Protein AF-A0A0D8Y8Y2-F1 (afdb_monomer_lite)

Radius of gyration: 16.3 Å; chains: 1; bounding box: 39×32×40 Å

Sequence (97 aa):
MKYVVMFGTPALFAYLDGMRPPPPPICISRVSNYSLMWRHFDAGLYQFLKNQVYVPLMKLSLPPSLIIVRNLGTLAAVFGVVLAWHGFKTRYICWVS

Structure (mmCIF, N/CA/C/O backbone):
data_AF-A0A0D8Y8Y2-F1
#
_entry.id   AF-A0A0D8Y8Y2-F1
#
loop_
_atom_site.group_PDB
_atom_site.id
_atom_site.type_symbol
_atom_site.label_atom_id
_atom_site.label_alt_id
_atom_site.label_comp_id
_atom_site.label_asym_id
_atom_site.label_entity_id
_atom_site.label_seq_id
_atom_site.pdbx_PDB_ins_code
_atom_site.Cartn_x
_atom_site.Cartn_y
_atom_site.Cartn_z
_atom_site.occupancy
_atom_site.B_iso_or_equiv
_atom_site.auth_seq_id
_atom_site.auth_comp_id
_atom_site.auth_asym_id
_atom_site.auth_atom_id
_atom_site.pdbx_PDB_model_num
ATOM 1 N N . MET A 1 1 ? 17.334 6.342 -12.655 1.00 57.59 1 MET A N 1
ATOM 2 C CA . MET A 1 1 ? 17.980 5.118 -13.183 1.00 57.59 1 MET A CA 1
ATOM 3 C C . MET A 1 1 ? 17.679 3.884 -12.333 1.00 57.59 1 MET A C 1
ATOM 5 O O . MET A 1 1 ? 17.028 2.987 -12.840 1.00 57.59 1 MET A O 1
ATOM 9 N N . LYS A 1 2 ? 18.066 3.842 -11.044 1.00 67.19 2 LYS A N 1
ATOM 10 C CA . LYS A 1 2 ? 17.912 2.656 -10.169 1.00 67.19 2 LYS A CA 1
ATOM 11 C C . LYS A 1 2 ? 16.519 1.997 -10.199 1.00 67.19 2 LYS A C 1
ATOM 13 O O . LYS A 1 2 ? 16.426 0.801 -10.439 1.00 67.19 2 LYS A O 1
ATOM 18 N N . TYR A 1 3 ? 15.448 2.773 -10.020 1.00 66.44 3 TYR A N 1
ATOM 19 C CA . TYR A 1 3 ? 14.076 2.245 -10.000 1.00 66.44 3 TYR A CA 1
ATOM 20 C C . TYR A 1 3 ? 13.582 1.759 -11.368 1.00 66.44 3 TYR A C 1
ATOM 22 O O . TYR A 1 3 ? 12.849 0.784 -11.437 1.00 66.44 3 TYR A O 1
ATOM 30 N N . VAL A 1 4 ? 14.035 2.374 -12.464 1.00 69.19 4 VAL A N 1
ATOM 31 C CA . VAL A 1 4 ? 13.680 1.927 -13.823 1.00 69.19 4 VAL A CA 1
ATOM 32 C C . VAL A 1 4 ? 14.253 0.539 -14.095 1.00 69.19 4 VAL A C 1
ATOM 34 O O . VAL A 1 4 ? 13.567 -0.298 -14.661 1.00 69.19 4 VAL A O 1
ATOM 37 N N . VAL A 1 5 ? 15.477 0.267 -13.637 1.00 72.31 5 VAL A N 1
ATOM 38 C CA . VAL A 1 5 ? 16.092 -1.061 -13.774 1.00 72.31 5 VAL A CA 1
ATOM 39 C C . VAL A 1 5 ? 15.413 -2.070 -12.847 1.00 72.31 5 VAL A C 1
ATOM 41 O O . VAL A 1 5 ? 15.030 -3.139 -13.304 1.00 72.31 5 VAL A O 1
ATOM 44 N N . MET A 1 6 ? 15.205 -1.718 -11.573 1.00 74.50 6 MET A N 1
ATOM 45 C CA . MET A 1 6 ? 14.597 -2.618 -10.581 1.00 74.50 6 MET A CA 1
ATOM 46 C C . MET A 1 6 ? 13.157 -3.025 -10.917 1.00 74.50 6 MET A C 1
ATOM 48 O O . MET A 1 6 ? 12.794 -4.168 -10.670 1.00 74.50 6 MET A O 1
ATOM 52 N N . PHE A 1 7 ? 12.346 -2.123 -11.479 1.00 72.56 7 PHE A N 1
ATOM 53 C CA . PHE A 1 7 ? 10.978 -2.446 -11.904 1.00 72.56 7 PHE A CA 1
ATOM 54 C C . PHE A 1 7 ? 10.899 -2.910 -13.364 1.00 72.56 7 PHE A C 1
ATOM 56 O O . PHE A 1 7 ? 9.983 -3.643 -13.723 1.00 72.56 7 PHE A O 1
ATOM 63 N N . GLY A 1 8 ? 11.855 -2.515 -14.207 1.00 75.44 8 GLY A N 1
ATOM 64 C CA . GLY A 1 8 ? 11.880 -2.859 -15.626 1.00 75.44 8 GLY A CA 1
ATOM 65 C C . GLY A 1 8 ? 12.320 -4.295 -15.900 1.00 75.44 8 GLY A C 1
ATOM 66 O O . GLY A 1 8 ? 11.725 -4.945 -16.756 1.00 75.44 8 GLY A O 1
ATOM 67 N N . THR A 1 9 ? 13.311 -4.825 -15.169 1.00 79.31 9 THR A N 1
ATOM 68 C CA . THR A 1 9 ? 13.764 -6.208 -15.393 1.00 79.31 9 THR A CA 1
ATOM 69 C C . THR A 1 9 ? 12.690 -7.248 -15.059 1.00 79.31 9 THR A C 1
ATOM 71 O O . THR A 1 9 ? 12.438 -8.089 -15.920 1.00 79.31 9 THR A O 1
ATOM 74 N N . PRO A 1 10 ? 11.963 -7.195 -13.921 1.00 79.00 10 PRO A N 1
ATOM 75 C CA . PRO A 1 10 ? 10.890 -8.151 -13.650 1.00 79.00 10 PRO A CA 1
ATOM 76 C C . PRO A 1 10 ? 9.694 -7.954 -14.588 1.00 79.00 10 PRO A C 1
ATOM 78 O O . PRO A 1 10 ? 9.052 -8.927 -14.967 1.00 79.00 10 PRO A O 1
ATOM 81 N N . ALA A 1 11 ? 9.408 -6.712 -15.001 1.00 79.00 11 ALA A N 1
ATOM 82 C CA . ALA A 1 11 ? 8.349 -6.429 -15.967 1.00 79.00 11 ALA A CA 1
ATOM 83 C C . ALA A 1 11 ? 8.636 -7.048 -17.344 1.00 79.00 11 ALA A C 1
ATOM 85 O O . ALA A 1 11 ? 7.713 -7.550 -17.982 1.00 79.00 11 ALA A O 1
ATOM 86 N N . LEU A 1 12 ? 9.902 -7.059 -17.781 1.00 81.75 12 LEU A N 1
ATOM 87 C CA . LEU A 1 12 ? 10.316 -7.733 -19.012 1.00 81.75 12 LEU A CA 1
ATOM 88 C C . LEU A 1 12 ? 10.094 -9.247 -18.922 1.00 81.75 12 LEU A C 1
ATOM 90 O O . LEU A 1 12 ? 9.503 -9.817 -19.832 1.00 81.75 12 LEU A O 1
ATOM 94 N N . PHE A 1 13 ? 10.509 -9.886 -17.823 1.00 84.75 13 PHE A N 1
ATOM 95 C CA . PHE A 1 13 ? 10.265 -11.319 -17.615 1.00 84.75 13 PHE A CA 1
ATOM 96 C C . PHE A 1 13 ? 8.770 -11.646 -17.565 1.00 84.75 13 PHE A C 1
ATOM 98 O O . PHE A 1 13 ? 8.326 -12.546 -18.266 1.00 84.75 13 PHE A O 1
ATOM 105 N N . ALA A 1 14 ? 7.974 -10.858 -16.837 1.00 82.62 14 ALA A N 1
ATOM 106 C CA . ALA A 1 14 ? 6.523 -11.028 -16.799 1.00 82.62 14 ALA A CA 1
ATOM 107 C C . ALA A 1 14 ? 5.892 -10.914 -18.197 1.00 82.62 14 ALA A C 1
ATOM 109 O O . ALA A 1 14 ? 4.984 -11.673 -18.522 1.00 82.62 14 ALA A O 1
ATOM 110 N N . TYR A 1 15 ? 6.388 -9.999 -19.036 1.00 84.69 15 TYR A N 1
ATOM 111 C CA . TYR A 1 15 ? 5.929 -9.870 -20.417 1.00 84.69 15 TYR A CA 1
ATOM 112 C C . TYR A 1 15 ? 6.301 -11.089 -21.273 1.00 84.69 15 TYR A C 1
ATOM 114 O O . TYR A 1 15 ? 5.479 -11.548 -22.065 1.00 84.69 15 TYR A O 1
ATOM 122 N N . LEU A 1 16 ? 7.510 -11.635 -21.095 1.00 88.44 16 LEU A N 1
ATOM 123 C CA . LEU A 1 16 ? 7.940 -12.871 -21.759 1.00 88.44 16 LEU A CA 1
ATOM 124 C C . LEU A 1 16 ? 7.089 -14.080 -21.337 1.00 88.44 16 LEU A C 1
ATOM 126 O O . LEU A 1 16 ? 6.759 -14.904 -22.184 1.00 88.44 16 LEU A O 1
ATOM 130 N N . ASP A 1 17 ? 6.656 -14.128 -20.077 1.00 89.38 17 ASP A N 1
ATOM 131 C CA . ASP A 1 17 ? 5.737 -15.146 -19.546 1.00 89.38 17 ASP A CA 1
ATOM 132 C C . ASP A 1 17 ? 4.261 -14.908 -19.943 1.00 89.38 17 ASP A C 1
ATOM 134 O O . ASP A 1 17 ? 3.359 -15.609 -19.480 1.00 89.38 17 ASP A O 1
ATOM 138 N N . GLY A 1 18 ? 3.974 -13.908 -20.787 1.00 87.62 18 GLY A N 1
ATOM 139 C CA . GLY A 1 18 ? 2.621 -1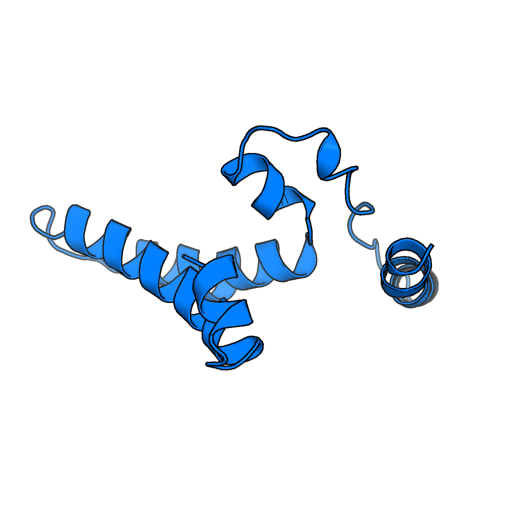3.583 -21.253 1.00 87.62 18 GLY A CA 1
ATOM 140 C C . GLY A 1 18 ? 1.742 -12.859 -20.224 1.00 87.62 18 GLY A C 1
ATOM 141 O O . GLY A 1 18 ? 0.540 -12.684 -20.445 1.00 87.62 18 GLY A O 1
ATOM 142 N N . MET A 1 19 ? 2.312 -12.412 -19.105 1.00 86.31 19 MET A N 1
ATOM 143 C CA . MET A 1 19 ? 1.618 -11.617 -18.093 1.00 86.31 19 MET A CA 1
ATOM 144 C C . MET A 1 19 ? 1.659 -10.121 -18.438 1.00 86.31 19 MET A C 1
ATOM 146 O O . MET A 1 19 ? 2.551 -9.630 -19.127 1.00 86.31 19 MET A O 1
ATOM 150 N N . ARG A 1 20 ? 0.686 -9.354 -17.928 1.00 80.62 20 ARG A N 1
ATOM 151 C CA . ARG A 1 20 ? 0.671 -7.887 -18.057 1.00 80.62 20 ARG A CA 1
ATOM 152 C C . ARG A 1 20 ? 1.197 -7.244 -16.771 1.00 80.62 20 ARG A C 1
ATOM 154 O O . ARG A 1 20 ? 0.454 -7.220 -15.786 1.00 80.62 20 ARG A O 1
ATOM 161 N N . PRO A 1 21 ? 2.441 -6.728 -16.750 1.00 77.62 21 PRO A N 1
ATOM 162 C CA . PRO A 1 21 ? 2.980 -6.080 -15.563 1.00 77.62 21 PRO A CA 1
ATOM 163 C C . PRO A 1 21 ? 2.237 -4.766 -15.253 1.00 77.62 21 PRO A C 1
ATOM 165 O O . PRO A 1 21 ? 1.709 -4.119 -16.164 1.00 77.62 21 PRO A O 1
ATOM 168 N N . PRO A 1 22 ? 2.185 -4.351 -13.974 1.00 76.31 22 PRO A N 1
ATOM 169 C CA . PRO A 1 22 ? 1.607 -3.071 -13.584 1.00 76.31 22 PRO A CA 1
ATOM 170 C C . PRO A 1 22 ? 2.393 -1.889 -14.185 1.00 76.31 22 PRO A C 1
ATOM 172 O O . PRO A 1 22 ? 3.577 -2.030 -14.500 1.00 76.31 22 PRO A O 1
ATOM 175 N N . PRO A 1 23 ? 1.753 -0.713 -14.343 1.00 74.19 23 PRO A N 1
ATOM 176 C CA . PRO A 1 23 ? 2.403 0.467 -14.903 1.00 74.19 23 PRO A CA 1
ATOM 177 C C . PRO A 1 23 ? 3.602 0.915 -14.049 1.00 74.19 23 PRO A C 1
ATOM 179 O O . PRO A 1 23 ? 3.601 0.712 -12.830 1.00 74.19 23 PRO A O 1
ATOM 182 N N . PRO A 1 24 ? 4.615 1.552 -14.666 1.00 70.25 24 PRO A N 1
ATOM 183 C CA . PRO A 1 24 ? 5.798 2.014 -13.954 1.00 70.25 24 PRO A CA 1
ATOM 184 C C . PRO A 1 24 ? 5.450 3.097 -12.919 1.00 70.25 24 PRO A C 1
ATOM 186 O O 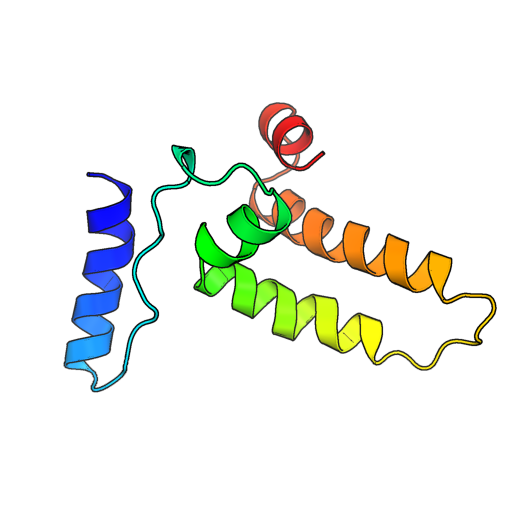. PRO A 1 24 ? 4.458 3.818 -13.083 1.00 70.25 24 PRO A O 1
ATOM 189 N N . PRO A 1 25 ? 6.275 3.250 -11.867 1.00 71.38 25 PRO A N 1
ATOM 190 C CA . PRO A 1 25 ? 6.038 4.245 -10.831 1.00 71.38 25 PRO A CA 1
ATOM 191 C C . PRO A 1 25 ? 6.057 5.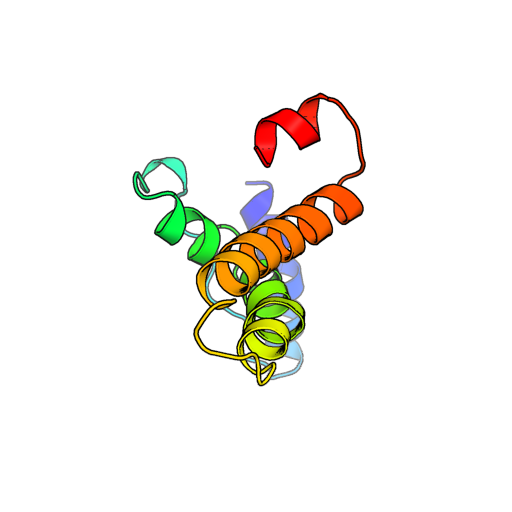661 -11.415 1.00 71.38 25 PRO A C 1
ATOM 193 O O . PRO A 1 25 ? 6.895 6.003 -12.256 1.00 71.38 25 PRO A O 1
ATOM 196 N N . ILE A 1 26 ? 5.133 6.502 -10.949 1.00 77.62 26 ILE A N 1
ATOM 197 C CA . ILE A 1 26 ? 5.080 7.913 -11.349 1.00 77.62 26 ILE A CA 1
ATOM 198 C C . ILE A 1 26 ? 6.195 8.710 -10.667 1.00 77.62 26 ILE A C 1
ATOM 200 O O . ILE A 1 26 ? 6.772 8.294 -9.663 1.00 77.62 26 ILE A O 1
ATOM 204 N N . CYS A 1 27 ? 6.479 9.907 -11.180 1.00 81.50 27 CYS A N 1
ATOM 205 C CA . CYS A 1 27 ? 7.428 10.807 -10.536 1.00 81.50 27 CYS A CA 1
ATOM 206 C C . CYS A 1 27 ? 6.878 11.307 -9.186 1.00 81.50 27 CYS A C 1
ATOM 208 O O . CYS A 1 27 ? 6.029 12.199 -9.140 1.00 81.50 27 CYS A O 1
ATOM 210 N N . ILE A 1 28 ? 7.379 10.727 -8.092 1.00 80.19 28 ILE A N 1
ATOM 211 C CA . ILE A 1 28 ? 6.936 10.985 -6.712 1.00 80.19 28 ILE A CA 1
ATOM 212 C C . ILE A 1 28 ? 7.116 12.453 -6.312 1.00 80.19 28 ILE A C 1
ATOM 214 O O . ILE A 1 28 ? 6.270 13.001 -5.616 1.00 80.19 28 ILE A O 1
ATOM 218 N N . SER A 1 29 ? 8.162 13.126 -6.807 1.00 81.19 29 S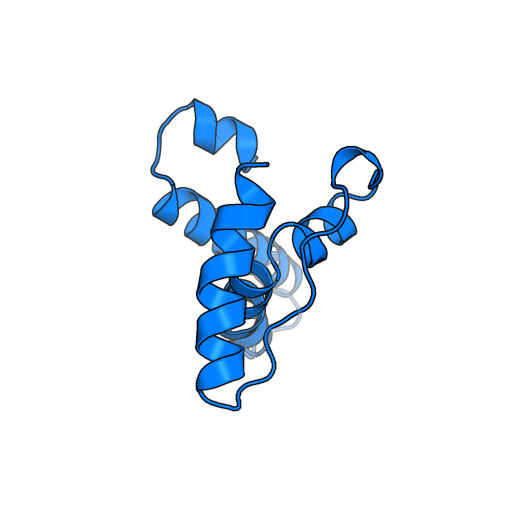ER A N 1
ATOM 219 C CA . SER A 1 29 ? 8.418 14.542 -6.500 1.00 81.19 29 SER A CA 1
ATOM 220 C C . SER A 1 29 ? 7.348 15.495 -7.042 1.00 81.19 29 SER A C 1
ATOM 222 O O . SER A 1 29 ? 7.275 16.637 -6.602 1.00 81.19 29 SER A O 1
ATOM 224 N N . ARG A 1 30 ? 6.498 15.039 -7.973 1.00 84.19 30 ARG A N 1
ATOM 225 C CA . ARG A 1 30 ? 5.378 15.820 -8.520 1.00 84.19 30 ARG A CA 1
ATOM 226 C C . ARG A 1 30 ? 4.056 15.573 -7.785 1.00 84.19 30 ARG A C 1
ATOM 228 O O . ARG A 1 30 ? 3.038 16.156 -8.147 1.00 84.19 30 ARG A O 1
ATOM 235 N N . VAL A 1 31 ? 4.040 14.689 -6.788 1.00 85.81 31 VAL A N 1
ATOM 236 C CA . VAL A 1 31 ? 2.830 14.283 -6.069 1.00 85.81 31 VAL A CA 1
ATOM 237 C C . VAL A 1 31 ? 2.838 14.898 -4.675 1.00 85.81 31 VAL A C 1
ATOM 239 O O . VAL A 1 31 ? 3.586 14.467 -3.807 1.00 85.81 31 VAL A O 1
ATOM 242 N N . SER A 1 32 ? 1.978 15.889 -4.443 1.00 85.69 32 SER A N 1
ATOM 243 C CA . SER A 1 32 ? 1.840 16.544 -3.133 1.00 85.69 32 SER A CA 1
ATOM 244 C C . SER A 1 32 ? 0.910 15.798 -2.173 1.00 85.69 32 SER A C 1
ATOM 246 O O . SER A 1 32 ? 1.013 15.954 -0.960 1.00 85.69 32 SER A O 1
ATOM 248 N N . ASN A 1 33 ? -0.003 14.969 -2.690 1.00 87.62 33 ASN A N 1
ATOM 249 C CA . ASN A 1 33 ? -0.936 14.213 -1.862 1.00 87.62 33 ASN A CA 1
ATOM 250 C C . ASN A 1 33 ? -0.327 12.870 -1.439 1.00 87.62 33 ASN A C 1
ATOM 252 O O . ASN A 1 33 ? -0.156 11.970 -2.264 1.00 87.62 33 ASN A O 1
ATOM 256 N N . TYR A 1 34 ? -0.081 12.708 -0.140 1.00 84.56 34 TYR A N 1
ATOM 257 C CA . TYR A 1 34 ? 0.528 11.505 0.431 1.00 84.56 34 TYR A CA 1
ATOM 258 C C . TYR A 1 34 ? -0.279 10.224 0.154 1.00 84.56 34 TYR A C 1
ATOM 260 O O . TYR A 1 34 ? 0.284 9.173 -0.148 1.00 84.56 34 TYR A O 1
ATOM 268 N N . SER A 1 35 ? -1.614 10.312 0.144 1.00 85.38 35 SER A N 1
ATOM 269 C CA . SER A 1 35 ? -2.465 9.167 -0.205 1.00 85.38 35 SER A CA 1
ATOM 270 C C . SER A 1 35 ? -2.328 8.755 -1.674 1.00 85.38 35 SER A C 1
ATOM 272 O O . SER A 1 35 ? -2.425 7.572 -1.997 1.00 85.38 35 SER A O 1
ATOM 274 N N . LEU A 1 36 ? -2.075 9.716 -2.570 1.00 86.50 36 LEU A N 1
ATOM 275 C CA . LEU A 1 36 ? -1.825 9.452 -3.985 1.00 86.50 36 LEU A CA 1
ATOM 276 C C . LEU A 1 36 ? -0.410 8.914 -4.201 1.00 86.50 36 LEU A C 1
ATOM 278 O O . LEU A 1 36 ? -0.228 8.004 -5.011 1.00 86.50 36 LEU A O 1
ATOM 282 N N . MET A 1 37 ? 0.555 9.443 -3.446 1.00 89.06 37 MET A N 1
ATOM 283 C CA . MET A 1 37 ? 1.940 8.992 -3.437 1.00 89.06 37 MET A CA 1
ATOM 284 C C . MET A 1 37 ? 2.010 7.495 -3.127 1.00 89.06 37 MET A C 1
ATOM 286 O O . MET A 1 37 ? 2.505 6.739 -3.953 1.00 89.06 37 MET A O 1
ATOM 290 N N . TRP A 1 38 ? 1.433 7.039 -2.012 1.00 86.88 38 TRP A N 1
ATOM 291 C CA . TRP A 1 38 ? 1.465 5.622 -1.619 1.00 86.88 38 TRP A CA 1
ATOM 292 C C . TRP A 1 38 ? 0.799 4.667 -2.613 1.00 86.88 38 TRP A C 1
ATOM 294 O O . TRP A 1 38 ? 1.197 3.511 -2.705 1.00 86.88 38 TRP A O 1
ATOM 304 N N . ARG A 1 39 ? -0.190 5.135 -3.383 1.00 87.44 39 ARG A N 1
ATOM 305 C CA . ARG A 1 39 ? -0.855 4.318 -4.415 1.00 87.44 39 ARG A CA 1
ATOM 306 C C . ARG A 1 39 ? 0.016 4.072 -5.646 1.00 87.44 39 ARG A C 1
ATOM 308 O O . ARG A 1 39 ? -0.189 3.073 -6.326 1.00 87.44 39 ARG A O 1
ATOM 315 N N . HIS A 1 40 ? 0.937 4.987 -5.949 1.00 85.06 40 HIS A N 1
ATOM 316 C CA . HIS A 1 40 ? 1.704 4.978 -7.202 1.00 85.06 40 HIS A CA 1
ATOM 317 C C . HIS A 1 40 ? 3.223 4.914 -7.003 1.00 85.06 40 HIS A C 1
ATOM 319 O O . HIS A 1 40 ? 3.953 4.792 -7.984 1.00 85.06 40 HIS A O 1
ATOM 325 N N . PHE A 1 41 ? 3.695 5.014 -5.758 1.00 83.19 41 PHE A N 1
ATOM 326 C CA . PHE A 1 41 ? 5.095 4.836 -5.383 1.00 83.19 41 PHE A CA 1
ATOM 327 C C . PHE A 1 41 ? 5.563 3.417 -5.719 1.00 83.19 41 PHE A C 1
ATOM 329 O O . PHE A 1 41 ? 6.590 3.245 -6.368 1.00 83.19 41 PHE A O 1
ATOM 336 N N . ASP A 1 42 ? 4.768 2.421 -5.323 1.00 85.75 42 ASP A N 1
ATOM 337 C CA . ASP A 1 42 ? 4.971 1.015 -5.650 1.00 85.75 42 ASP A CA 1
ATOM 338 C C . ASP A 1 42 ? 3.605 0.320 -5.744 1.00 85.75 42 ASP A C 1
ATOM 340 O O . ASP A 1 42 ? 2.889 0.156 -4.751 1.00 85.75 42 ASP A O 1
ATOM 344 N N . ALA A 1 43 ? 3.221 -0.061 -6.964 1.00 84.31 43 ALA A N 1
ATOM 345 C CA . ALA A 1 43 ? 1.926 -0.680 -7.219 1.00 84.31 43 ALA A CA 1
ATOM 346 C C . ALA A 1 43 ? 1.815 -2.083 -6.599 1.00 84.31 43 ALA A C 1
ATOM 348 O O . ALA A 1 43 ? 0.732 -2.465 -6.154 1.00 84.31 43 ALA A O 1
ATOM 349 N N . GLY A 1 44 ? 2.913 -2.844 -6.551 1.00 85.56 44 GLY A N 1
ATOM 350 C CA . GLY A 1 44 ? 2.933 -4.195 -5.991 1.00 85.56 44 GLY A CA 1
ATOM 351 C C . GLY A 1 44 ? 2.750 -4.166 -4.478 1.00 85.56 44 GLY A C 1
ATOM 352 O O . GLY A 1 44 ? 1.856 -4.832 -3.949 1.00 85.56 44 GLY A O 1
ATOM 353 N N . LEU A 1 45 ? 3.524 -3.320 -3.795 1.00 88.25 45 LEU A N 1
ATOM 354 C CA . LEU A 1 45 ? 3.400 -3.096 -2.356 1.00 88.25 45 LEU A CA 1
ATOM 355 C C . LEU A 1 45 ? 1.999 -2.592 -1.993 1.00 88.25 45 LEU A C 1
ATOM 357 O O . LEU A 1 45 ? 1.375 -3.121 -1.072 1.00 88.25 45 LEU A O 1
ATOM 361 N N . TYR A 1 46 ? 1.474 -1.612 -2.735 1.00 90.00 46 TYR A N 1
ATOM 362 C CA . TYR A 1 46 ? 0.126 -1.098 -2.497 1.00 90.00 46 TYR A CA 1
ATOM 363 C C . TYR A 1 46 ? -0.943 -2.194 -2.633 1.00 90.00 46 TYR A C 1
ATOM 365 O O . TYR A 1 46 ? -1.804 -2.321 -1.761 1.00 90.00 46 TYR A O 1
ATOM 373 N N . GLN A 1 47 ? -0.887 -3.008 -3.694 1.00 90.62 47 GLN A N 1
ATOM 374 C CA . GLN A 1 47 ? -1.836 -4.109 -3.902 1.00 90.62 47 GLN A CA 1
ATOM 375 C C . GLN A 1 47 ? -1.724 -5.178 -2.813 1.00 90.62 47 GLN A C 1
ATOM 377 O O . GLN A 1 47 ? -2.749 -5.661 -2.328 1.00 90.62 47 GLN A O 1
ATOM 382 N N . PHE A 1 48 ? -0.506 -5.515 -2.388 1.00 91.81 48 PHE A N 1
ATOM 383 C CA . PHE A 1 48 ? -0.275 -6.439 -1.282 1.00 91.81 48 PHE A CA 1
ATOM 384 C C . PHE A 1 48 ? -0.910 -5.924 0.016 1.00 91.81 48 PHE A C 1
ATOM 386 O O . PHE A 1 48 ? -1.771 -6.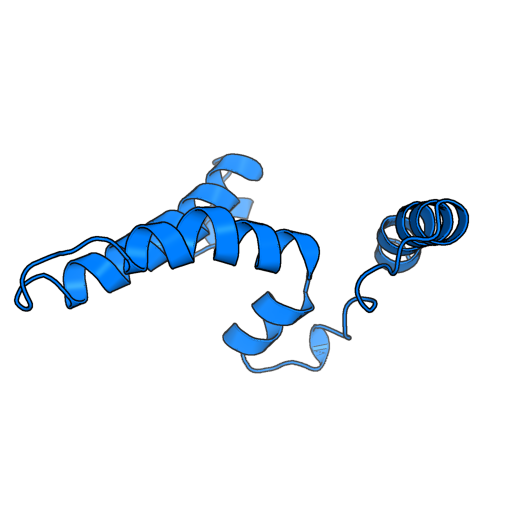593 0.585 1.00 91.81 48 PHE A O 1
ATOM 393 N N . LEU A 1 49 ? -0.568 -4.705 0.442 1.00 93.25 49 LEU A N 1
ATOM 394 C CA . LEU A 1 49 ? -1.101 -4.109 1.672 1.00 93.25 49 LEU A CA 1
ATOM 395 C C . LEU A 1 49 ? -2.625 -3.962 1.620 1.00 93.25 49 LEU A C 1
ATOM 397 O O . LEU A 1 49 ? -3.320 -4.246 2.597 1.00 93.25 49 LEU A O 1
ATOM 401 N N . LYS A 1 50 ? -3.169 -3.563 0.466 1.00 91.88 50 LYS A N 1
ATOM 402 C CA . LYS A 1 50 ? -4.614 -3.432 0.271 1.00 91.88 50 LYS A CA 1
ATOM 403 C C . LYS A 1 50 ? -5.325 -4.776 0.422 1.00 91.88 50 LYS A C 1
ATOM 405 O O . LYS A 1 50 ? -6.286 -4.871 1.183 1.00 91.88 50 LYS A O 1
ATOM 410 N N . ASN A 1 51 ? -4.879 -5.793 -0.311 1.00 93.50 51 ASN A N 1
ATOM 411 C CA . ASN A 1 51 ? -5.612 -7.052 -0.437 1.00 93.50 51 ASN A CA 1
ATOM 412 C C . ASN A 1 51 ? -5.367 -7.998 0.743 1.00 93.50 51 ASN A C 1
ATOM 414 O O . ASN A 1 51 ? -6.282 -8.727 1.116 1.00 93.50 51 ASN A O 1
ATOM 418 N N . GLN A 1 52 ? -4.173 -7.965 1.341 1.00 93.31 52 GLN A N 1
ATOM 419 C CA . GLN A 1 52 ? -3.788 -8.876 2.424 1.00 93.31 52 GLN A CA 1
ATOM 420 C C . GLN A 1 52 ? -4.004 -8.288 3.821 1.00 93.31 52 GLN A C 1
ATOM 422 O O . GLN A 1 52 ? -4.202 -9.044 4.766 1.00 93.31 52 GLN A O 1
ATOM 427 N N . VAL A 1 53 ? -3.995 -6.958 3.974 1.00 93.56 53 VAL A N 1
ATOM 428 C CA . VAL A 1 53 ? -4.083 -6.314 5.298 1.00 93.56 53 VAL A CA 1
ATOM 429 C C . VAL A 1 53 ? -5.340 -5.457 5.412 1.00 93.56 53 VAL A C 1
ATOM 431 O O . VAL A 1 53 ? -6.216 -5.734 6.230 1.00 93.56 53 VAL A O 1
ATOM 434 N N . TYR A 1 54 ? -5.479 -4.438 4.562 1.00 93.44 54 TYR A N 1
ATOM 435 C CA . TYR A 1 54 ? -6.543 -3.441 4.696 1.00 93.44 54 TYR A CA 1
ATOM 436 C C . TYR A 1 54 ? -7.951 -4.021 4.490 1.00 93.44 54 TYR A C 1
ATOM 438 O O . TYR A 1 54 ? -8.821 -3.860 5.346 1.00 93.44 54 TYR A O 1
ATOM 446 N N . VAL A 1 55 ? -8.194 -4.703 3.363 1.00 93.62 55 VAL A N 1
ATOM 447 C CA . VAL A 1 55 ? -9.518 -5.253 3.025 1.00 93.62 55 VAL A CA 1
ATOM 448 C C . VAL A 1 55 ? -9.978 -6.316 4.035 1.00 93.62 55 VAL A C 1
ATOM 450 O O . VAL A 1 55 ? -11.126 -6.222 4.473 1.00 93.62 55 VAL A O 1
ATOM 453 N N . PRO A 1 56 ? -9.144 -7.292 4.450 1.00 92.62 56 PRO A N 1
ATOM 454 C CA . PRO A 1 56 ? -9.532 -8.263 5.474 1.00 92.62 56 PRO A CA 1
ATOM 455 C C . PRO A 1 56 ? -9.908 -7.617 6.812 1.00 92.62 56 PRO A C 1
ATOM 457 O O . PRO A 1 56 ? -10.944 -7.958 7.378 1.00 92.62 56 PRO A O 1
ATOM 460 N N . LEU A 1 57 ? -9.133 -6.633 7.282 1.00 91.12 57 LEU A N 1
ATOM 461 C CA . LEU A 1 57 ? -9.420 -5.938 8.542 1.00 91.12 57 LEU A CA 1
ATOM 462 C C . LEU A 1 57 ? -10.689 -5.073 8.466 1.00 91.12 57 LEU A C 1
ATOM 464 O O . LEU A 1 57 ? -11.428 -4.971 9.444 1.00 91.12 57 LEU A O 1
ATOM 468 N N . MET A 1 58 ? -10.983 -4.480 7.306 1.00 89.31 58 MET A N 1
ATOM 469 C CA . MET A 1 58 ? -12.216 -3.708 7.100 1.00 89.31 58 MET A CA 1
ATOM 470 C C . MET A 1 58 ? -13.471 -4.577 6.998 1.00 89.31 58 MET A C 1
ATOM 472 O O . MET A 1 58 ? -14.557 -4.112 7.343 1.00 89.31 58 MET A O 1
ATOM 476 N N . LYS A 1 59 ? -13.332 -5.829 6.546 1.00 89.69 59 LYS A N 1
ATOM 477 C CA . LYS A 1 59 ? -14.425 -6.811 6.477 1.00 89.69 59 LYS A CA 1
ATOM 478 C C . LYS A 1 59 ? -14.792 -7.407 7.838 1.00 89.69 59 LYS A C 1
ATOM 480 O O . LYS A 1 59 ? -15.782 -8.129 7.923 1.00 89.69 59 LYS A O 1
ATOM 485 N N . LEU A 1 60 ? -14.022 -7.123 8.889 1.00 87.12 60 LEU A N 1
ATOM 486 C CA . LEU A 1 60 ? -14.318 -7.611 10.228 1.00 87.12 60 LEU A CA 1
ATOM 487 C C . LEU A 1 60 ? -15.631 -6.991 10.734 1.00 87.12 60 LEU A C 1
ATOM 489 O O . LEU A 1 60 ? -15.767 -5.767 10.814 1.00 87.12 60 LEU A O 1
ATOM 493 N N . SER A 1 61 ? -16.599 -7.847 11.063 1.00 83.50 61 SER A N 1
ATOM 494 C CA . SER A 1 61 ? -17.906 -7.430 11.573 1.00 83.50 61 SER A CA 1
ATOM 495 C C . SER A 1 61 ? -17.772 -6.971 13.023 1.00 83.50 61 SER A C 1
ATOM 497 O O . SER A 1 61 ? -17.818 -7.775 13.951 1.00 83.50 61 SER A O 1
ATOM 499 N N . LEU A 1 62 ? -17.570 -5.668 13.207 1.00 84.31 62 LEU A N 1
ATOM 500 C CA . LEU A 1 62 ? -17.460 -5.011 14.507 1.00 84.31 62 LEU A CA 1
ATOM 501 C C . LEU A 1 62 ? -18.698 -4.146 14.776 1.00 84.31 62 LEU A C 1
ATOM 503 O O . LEU A 1 62 ? -19.284 -3.610 13.831 1.00 84.31 62 LEU A O 1
ATOM 507 N N . PRO A 1 63 ? -19.090 -3.967 16.051 1.00 87.38 63 PRO A N 1
ATOM 508 C CA . PRO A 1 63 ? -20.173 -3.061 16.404 1.00 87.38 63 PRO A CA 1
ATOM 509 C C . PRO A 1 63 ? -19.850 -1.621 15.958 1.00 87.38 63 PRO A C 1
ATOM 511 O O . PRO A 1 63 ? -18.679 -1.223 15.972 1.00 87.38 63 PRO A O 1
ATOM 514 N N . PRO A 1 64 ? -20.864 -0.803 15.609 1.00 84.50 64 PRO A N 1
ATOM 515 C CA . PRO A 1 64 ? -20.659 0.560 15.110 1.00 84.50 64 PRO A CA 1
ATOM 516 C C . PRO A 1 64 ? -19.835 1.459 16.043 1.00 84.50 64 PRO A C 1
ATOM 518 O O . PRO A 1 64 ? -19.102 2.332 15.582 1.00 84.50 64 PRO A O 1
ATOM 521 N N . SER A 1 65 ? -19.896 1.209 17.354 1.00 88.19 65 SER A N 1
ATOM 522 C CA . SER A 1 65 ? -19.113 1.918 18.373 1.00 88.19 65 SER A CA 1
ATOM 523 C C . SER A 1 65 ? -17.596 1.765 18.207 1.00 88.19 65 SER A C 1
ATOM 525 O O . SER A 1 65 ? -16.842 2.628 18.649 1.00 88.19 65 SER A O 1
ATOM 527 N N . LEU A 1 66 ? -17.131 0.706 17.538 1.00 90.25 66 LEU A N 1
ATOM 528 C CA . LEU A 1 66 ? -15.711 0.412 17.336 1.00 90.25 66 LEU A CA 1
ATOM 529 C C . LEU A 1 66 ? -15.204 0.791 15.940 1.00 90.25 66 LEU A C 1
ATOM 531 O O . LEU A 1 66 ? -14.062 0.480 15.609 1.00 90.25 66 LEU A O 1
ATOM 535 N N . ILE A 1 67 ? -15.993 1.487 15.114 1.00 88.88 67 ILE A N 1
ATOM 536 C CA . ILE A 1 67 ? -15.583 1.862 13.747 1.00 88.88 67 ILE A CA 1
ATOM 537 C C . ILE A 1 67 ? -14.310 2.718 13.749 1.00 88.88 67 ILE A C 1
ATOM 539 O O . ILE A 1 67 ? -13.419 2.489 12.932 1.00 88.88 67 ILE A O 1
ATOM 543 N N . ILE A 1 68 ? -14.194 3.681 14.668 1.00 89.88 68 ILE A N 1
ATOM 544 C CA . ILE A 1 68 ? -13.000 4.537 14.769 1.00 89.88 68 ILE A CA 1
ATOM 545 C C . ILE A 1 68 ? -11.781 3.692 15.149 1.00 89.88 68 ILE A C 1
ATOM 547 O O . ILE A 1 68 ? -10.738 3.799 14.507 1.00 89.88 68 ILE A O 1
ATOM 551 N N . VAL A 1 69 ? -11.934 2.801 16.133 1.00 90.44 69 VAL A N 1
ATOM 552 C CA . VAL A 1 69 ? -10.872 1.885 16.576 1.00 90.44 69 VAL A CA 1
ATOM 553 C C . VAL A 1 69 ? -10.455 0.956 15.443 1.00 90.44 69 VAL A C 1
ATOM 555 O O . VAL A 1 69 ? -9.264 0.778 15.211 1.00 90.44 69 VAL A O 1
ATOM 558 N N . ARG A 1 70 ? -11.414 0.424 14.678 1.00 91.56 70 ARG A N 1
ATOM 559 C CA . ARG A 1 70 ? -11.140 -0.378 13.484 1.00 91.56 70 ARG A CA 1
ATOM 560 C C . ARG A 1 70 ? -10.336 0.425 12.473 1.00 91.56 70 ARG A C 1
ATOM 562 O O . ARG A 1 70 ? -9.316 -0.057 12.004 1.00 91.56 70 ARG A O 1
ATOM 569 N N . ASN A 1 71 ? -10.762 1.642 12.143 1.00 90.50 71 ASN A N 1
ATOM 570 C CA . ASN A 1 71 ? -10.088 2.456 11.135 1.00 90.50 71 ASN A CA 1
ATOM 571 C C . ASN A 1 71 ? -8.653 2.807 11.565 1.00 90.50 71 ASN A C 1
ATOM 573 O O . ASN A 1 71 ? -7.721 2.602 10.790 1.00 90.50 71 ASN A O 1
ATOM 577 N N . LEU A 1 72 ? -8.453 3.247 12.810 1.00 92.69 72 LEU A N 1
ATOM 578 C CA . LEU A 1 72 ? -7.118 3.528 13.347 1.00 92.69 72 LEU A CA 1
ATOM 579 C C . LEU A 1 72 ? -6.259 2.261 13.433 1.00 92.69 72 LEU A C 1
ATOM 581 O O . LEU A 1 72 ? -5.104 2.275 13.017 1.00 92.69 72 LEU A O 1
ATOM 585 N N . GLY A 1 73 ? -6.837 1.149 13.888 1.00 92.69 73 GLY A N 1
ATOM 586 C CA . GLY A 1 73 ? -6.174 -0.151 13.950 1.00 92.69 73 GLY A CA 1
ATOM 587 C C . GLY A 1 73 ? -5.766 -0.666 12.571 1.00 92.69 73 GLY A C 1
ATOM 588 O O . GLY A 1 73 ? -4.653 -1.152 12.406 1.00 92.69 73 GLY A O 1
ATOM 589 N N . THR A 1 74 ? -6.615 -0.500 11.551 1.00 92.69 74 THR A N 1
ATOM 590 C CA . THR A 1 74 ? -6.282 -0.872 10.166 1.00 92.69 74 THR A CA 1
ATOM 591 C C . THR A 1 74 ? -5.142 -0.026 9.609 1.00 92.69 74 THR A C 1
ATOM 593 O O . THR A 1 74 ? -4.254 -0.567 8.954 1.00 92.69 74 THR A O 1
ATOM 596 N N . LEU A 1 75 ? -5.132 1.280 9.894 1.00 92.00 75 LEU A N 1
ATOM 597 C CA . LEU A 1 75 ? -4.065 2.183 9.470 1.00 92.00 75 LEU A CA 1
ATOM 598 C C . LEU A 1 75 ? -2.739 1.790 10.131 1.00 92.00 75 LEU A C 1
ATOM 600 O O . LEU A 1 75 ? -1.736 1.608 9.442 1.00 92.00 75 LEU A O 1
ATOM 604 N N . ALA A 1 76 ? -2.764 1.579 11.449 1.00 92.56 76 ALA A N 1
ATOM 605 C CA . ALA A 1 76 ? -1.612 1.134 12.223 1.00 92.56 76 ALA A CA 1
ATOM 606 C C . ALA A 1 76 ? -1.099 -0.235 11.754 1.00 92.56 76 ALA A C 1
ATOM 608 O O . ALA A 1 76 ? 0.106 -0.422 11.640 1.00 92.56 76 ALA A O 1
ATOM 609 N N . ALA A 1 77 ? -1.986 -1.176 11.425 1.00 93.38 77 ALA A N 1
ATOM 610 C CA . ALA A 1 77 ? -1.601 -2.489 10.914 1.00 93.38 77 ALA A CA 1
ATOM 611 C C . ALA A 1 77 ? -0.908 -2.395 9.546 1.00 93.38 77 ALA A C 1
ATOM 613 O O . ALA A 1 77 ? 0.132 -3.018 9.344 1.00 93.38 77 ALA A O 1
ATOM 614 N N . VAL A 1 78 ? -1.443 -1.593 8.618 1.00 93.31 78 VAL A N 1
ATOM 615 C CA . VAL A 1 78 ? -0.850 -1.405 7.283 1.00 93.31 78 VAL A CA 1
ATOM 616 C C . VAL A 1 78 ? 0.560 -0.821 7.387 1.00 93.31 78 VAL A C 1
ATOM 618 O O . VAL A 1 78 ? 1.497 -1.393 6.829 1.00 93.31 78 VAL A O 1
ATOM 621 N N . PHE A 1 79 ? 0.738 0.270 8.135 1.00 91.38 79 PHE A N 1
ATOM 622 C CA . PHE A 1 79 ? 2.061 0.873 8.330 1.00 91.38 79 PHE A CA 1
ATOM 623 C C . PHE A 1 79 ? 2.977 0.019 9.216 1.00 91.38 79 PHE A C 1
ATOM 625 O O . PHE A 1 79 ? 4.185 -0.021 8.994 1.00 91.38 79 PHE A O 1
ATOM 632 N N . GLY A 1 80 ? 2.414 -0.738 10.157 1.00 92.44 80 GLY A N 1
ATOM 633 C CA . GLY A 1 80 ? 3.141 -1.695 10.986 1.00 92.44 80 GLY A CA 1
ATOM 634 C C . GLY A 1 80 ? 3.778 -2.817 10.167 1.00 92.44 80 GLY A C 1
ATOM 635 O O . GLY A 1 80 ? 4.935 -3.151 10.402 1.00 92.44 80 GLY A O 1
ATOM 636 N N . VAL A 1 81 ? 3.079 -3.348 9.158 1.00 92.81 81 VAL A N 1
ATOM 637 C CA . VAL A 1 81 ? 3.646 -4.346 8.229 1.00 92.81 81 VAL A CA 1
ATOM 638 C C . VAL A 1 81 ? 4.806 -3.755 7.425 1.00 92.81 81 VAL A C 1
ATOM 640 O O . VAL A 1 81 ? 5.845 -4.398 7.287 1.00 92.81 81 VAL A O 1
ATOM 643 N N . VAL A 1 82 ? 4.667 -2.515 6.945 1.00 92.12 82 VAL A N 1
ATOM 644 C CA . VAL A 1 82 ? 5.745 -1.805 6.234 1.00 92.12 82 VAL A CA 1
ATOM 645 C C . VAL A 1 82 ? 6.962 -1.615 7.142 1.00 92.12 82 VAL A C 1
ATOM 647 O O . VAL A 1 82 ? 8.091 -1.897 6.737 1.00 92.12 82 VAL A O 1
ATOM 650 N N . LEU A 1 83 ? 6.744 -1.189 8.387 1.00 91.25 83 LEU A N 1
ATOM 651 C CA . LEU A 1 83 ? 7.816 -1.019 9.363 1.00 91.25 83 LEU A CA 1
ATOM 652 C C . LEU A 1 83 ? 8.495 -2.348 9.703 1.00 91.25 83 LEU A C 1
ATOM 654 O O . LEU A 1 83 ? 9.720 -2.406 9.752 1.00 91.25 83 LEU A O 1
ATOM 658 N N . ALA A 1 84 ? 7.723 -3.417 9.905 1.00 90.81 84 ALA A N 1
ATOM 659 C CA . ALA A 1 84 ? 8.257 -4.746 10.186 1.00 90.81 84 ALA A CA 1
ATOM 660 C C . ALA A 1 84 ? 9.123 -5.265 9.028 1.00 90.81 84 ALA A C 1
ATOM 662 O O . ALA A 1 84 ? 10.191 -5.825 9.270 1.00 90.81 84 ALA A O 1
ATOM 663 N N . TRP A 1 85 ? 8.708 -5.017 7.781 1.00 88.94 85 TRP A N 1
ATOM 664 C CA . TRP A 1 85 ? 9.469 -5.372 6.581 1.00 88.94 85 TRP A CA 1
ATOM 665 C C . TRP A 1 85 ? 10.806 -4.623 6.478 1.00 88.94 85 TRP A C 1
ATOM 667 O O . TRP A 1 85 ? 11.833 -5.217 6.152 1.00 88.94 85 TRP A O 1
ATOM 677 N N . HIS A 1 86 ? 10.818 -3.320 6.773 1.00 86.38 86 HIS A N 1
ATOM 678 C CA . HIS A 1 86 ? 12.038 -2.503 6.725 1.00 86.38 86 HIS A CA 1
ATOM 679 C C . HIS A 1 86 ? 12.917 -2.622 7.984 1.00 86.38 86 HIS A C 1
ATOM 681 O O . HIS A 1 86 ? 14.116 -2.324 7.942 1.00 86.38 86 HIS A O 1
ATOM 687 N N . GLY A 1 87 ? 12.338 -3.081 9.093 1.00 87.75 87 GLY A N 1
ATOM 688 C CA . GLY A 1 87 ? 12.969 -3.210 10.399 1.00 87.75 87 GLY A CA 1
ATOM 689 C C . GLY A 1 87 ? 12.885 -1.942 11.258 1.00 87.75 87 GLY A C 1
ATOM 690 O O . GLY A 1 87 ? 12.723 -0.820 10.782 1.00 87.75 87 GLY A O 1
ATOM 691 N N . PHE A 1 88 ? 13.076 -2.113 12.566 1.00 87.94 88 PHE A N 1
ATOM 692 C CA . PHE A 1 88 ? 12.863 -1.081 13.593 1.00 87.94 88 PHE A CA 1
ATOM 693 C C . PHE A 1 88 ? 14.057 -0.135 13.803 1.00 87.94 88 PHE A C 1
ATOM 695 O O . PHE A 1 88 ? 14.429 0.188 14.929 1.00 87.94 88 PHE A O 1
ATOM 702 N N . LYS A 1 89 ? 14.699 0.323 12.725 1.00 87.00 89 LYS A N 1
ATOM 703 C CA . LYS A 1 89 ? 15.737 1.364 12.840 1.00 87.00 89 LYS A CA 1
ATOM 704 C C . LYS A 1 89 ? 15.075 2.740 12.880 1.00 87.00 89 LYS A C 1
ATOM 706 O O . LYS A 1 89 ? 14.130 2.980 12.133 1.00 87.00 89 LYS A O 1
ATOM 711 N N . THR A 1 90 ? 15.629 3.680 13.649 1.00 83.62 90 THR A N 1
ATOM 712 C CA . THR A 1 90 ? 15.088 5.047 13.824 1.00 83.62 90 THR A CA 1
ATOM 713 C C . THR A 1 90 ? 14.786 5.751 12.497 1.00 83.62 90 THR A C 1
ATOM 715 O O . THR A 1 90 ? 13.795 6.459 12.377 1.00 83.62 90 THR A O 1
ATOM 718 N N . ARG A 1 91 ? 15.601 5.495 11.464 1.00 84.12 91 ARG A N 1
ATOM 719 C CA . ARG A 1 91 ? 15.403 6.036 10.110 1.00 84.12 91 ARG A CA 1
ATOM 720 C C . ARG A 1 91 ? 14.115 5.552 9.437 1.00 84.12 91 ARG A C 1
ATOM 722 O O . ARG A 1 91 ? 13.481 6.331 8.742 1.00 84.12 91 ARG A O 1
ATOM 729 N N . TYR A 1 92 ? 13.750 4.285 9.621 1.00 84.19 92 TYR A N 1
ATOM 730 C CA . TYR A 1 92 ? 12.538 3.712 9.030 1.00 84.19 92 TYR A CA 1
ATOM 731 C C . TYR A 1 92 ? 11.297 4.068 9.841 1.00 84.19 92 TYR A C 1
ATOM 733 O O . TYR A 1 92 ? 10.249 4.313 9.256 1.00 84.19 92 TYR A O 1
ATOM 741 N N . ILE A 1 93 ? 11.443 4.184 11.164 1.00 82.81 93 ILE A N 1
ATOM 742 C CA . ILE A 1 93 ? 10.377 4.670 12.043 1.00 82.81 93 ILE A CA 1
ATOM 743 C C . ILE A 1 93 ? 10.003 6.106 11.653 1.00 82.81 93 ILE A C 1
ATOM 745 O O . ILE A 1 93 ? 8.857 6.343 11.313 1.00 82.81 93 ILE A O 1
ATOM 749 N N . CYS A 1 94 ? 10.956 7.043 11.565 1.00 83.56 94 CYS A N 1
ATOM 750 C CA . CYS A 1 94 ? 10.640 8.415 11.133 1.00 83.56 94 CYS A CA 1
ATOM 751 C C . CYS A 1 94 ? 10.052 8.512 9.719 1.00 83.56 94 CYS A C 1
ATOM 753 O O . CYS A 1 94 ? 9.387 9.494 9.416 1.00 83.56 94 CYS A O 1
ATOM 755 N N . TRP A 1 95 ? 10.335 7.552 8.837 1.00 81.88 95 TRP A N 1
ATOM 756 C CA . TRP A 1 95 ? 9.814 7.565 7.471 1.00 81.88 95 TRP A CA 1
ATOM 757 C C . TRP A 1 95 ? 8.370 7.054 7.373 1.00 81.88 95 TRP A C 1
ATOM 759 O O . TRP A 1 95 ? 7.639 7.475 6.479 1.00 81.88 95 TRP A O 1
ATOM 769 N N . VAL A 1 96 ? 7.982 6.135 8.262 1.00 82.00 96 VAL A N 1
ATOM 770 C CA . VAL A 1 96 ? 6.645 5.525 8.277 1.00 82.00 96 VAL A CA 1
ATOM 771 C C . VAL A 1 96 ? 5.646 6.288 9.163 1.00 82.00 96 VAL A C 1
ATOM 773 O O . VAL A 1 96 ? 4.445 6.069 9.016 1.00 82.00 96 VAL A O 1
ATOM 776 N N . SER A 1 97 ? 6.147 7.127 10.083 1.00 67.44 97 SER A N 1
ATOM 777 C CA . SER A 1 97 ? 5.369 7.975 11.003 1.00 67.44 97 SER A CA 1
ATOM 778 C C . SER A 1 97 ? 4.625 9.123 10.325 1.00 67.44 97 SER A C 1
ATOM 780 O O . SER A 1 97 ? 5.128 9.655 9.310 1.00 67.44 97 SER A O 1
#

InterPro domains:
  IPR004299 Membrane bound O-acyl transferase, MBOAT [PF03062] (3-96)
  IPR051085 Membrane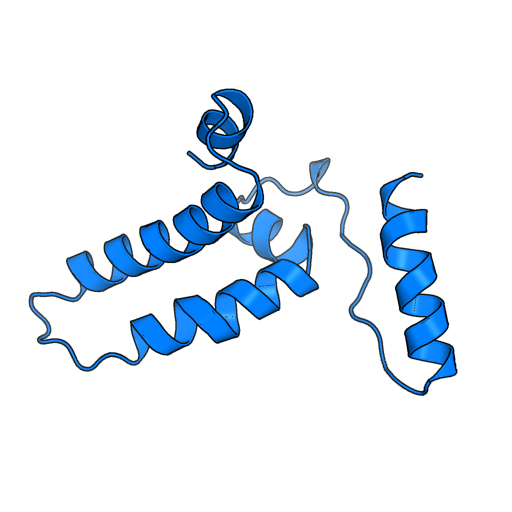-bound O-acyltransferase [PTHR13285] (1-96)

Foldseek 3Di:
DVQCCVQVVVCVVCVVVVHHDDDGADDLVVDPDPVVSLCRVDVVLSCCLVPVQQVVLVPDDDDPVCPVVSVVVSLCRSLVVVCVVVDDDPVSVVVSD

Secondary structure (DSSP, 8-state):
-HHHHHHHHHHHHHHHTT--PPPPPP-GGG---HHHHHHHH-HHHHHHIIIIIIHHHHTS---GGGHHHHHHHHHHHHHHHHHHHH-S-HHHHHHH-

pLDDT: mean 85.12, std 7.29, range [57.59, 93.62]

Organism: Dictyocaulus viviparus (NCBI:txid29172)